Protein AF-A0A2M6WUL5-F1 (afdb_monomer_lite)

Organism: NCBI:txid1974561

Structure (mmCIF, N/CA/C/O backbone):
data_AF-A0A2M6WUL5-F1
#
_entry.id   AF-A0A2M6WUL5-F1
#
loop_
_atom_site.group_PDB
_atom_site.id
_atom_site.type_symbol
_atom_site.label_atom_id
_atom_site.label_alt_id
_atom_site.label_comp_id
_atom_site.label_asym_id
_atom_site.label_entity_id
_atom_site.label_seq_id
_atom_site.pdbx_PDB_ins_code
_atom_site.Cartn_x
_atom_site.Cartn_y
_atom_site.Cartn_z
_atom_site.occupancy
_atom_site.B_iso_or_equiv
_atom_site.auth_seq_id
_atom_site.auth_comp_id
_atom_site.auth_asym_id
_atom_site.auth_atom_id
_atom_site.pdbx_PDB_model_num
ATOM 1 N N . MET A 1 1 ? 3.252 1.351 12.115 1.00 52.22 1 MET A N 1
ATOM 2 C CA . MET A 1 1 ? 2.562 1.644 10.840 1.00 52.22 1 MET A CA 1
ATOM 3 C C . MET A 1 1 ? 3.207 0.866 9.696 1.00 52.22 1 MET A C 1
ATOM 5 O O . MET A 1 1 ? 2.492 0.464 8.793 1.00 52.22 1 MET A O 1
ATOM 9 N N . ASP A 1 2 ? 4.505 0.565 9.794 1.00 62.81 2 ASP A N 1
ATOM 10 C CA . ASP A 1 2 ? 5.298 -0.183 8.808 1.00 62.81 2 ASP A CA 1
ATOM 11 C C . ASP A 1 2 ? 4.818 -1.613 8.505 1.00 62.81 2 ASP A C 1
ATOM 13 O O . ASP A 1 2 ? 4.745 -1.973 7.335 1.00 62.81 2 ASP A O 1
ATOM 17 N N . ASP A 1 3 ? 4.417 -2.410 9.505 1.00 74.62 3 ASP A N 1
ATOM 18 C CA . ASP A 1 3 ? 3.961 -3.795 9.267 1.00 74.62 3 ASP A CA 1
ATOM 19 C C . ASP A 1 3 ? 2.762 -3.886 8.312 1.00 74.62 3 ASP A C 1
ATOM 21 O O . ASP A 1 3 ? 2.686 -4.787 7.483 1.00 74.62 3 ASP A O 1
ATOM 25 N N . LEU A 1 4 ? 1.821 -2.943 8.407 1.00 80.75 4 LEU A N 1
ATOM 26 C CA . LEU A 1 4 ? 0.603 -2.948 7.596 1.00 80.75 4 LEU A CA 1
ATOM 27 C C . LEU A 1 4 ? 0.899 -2.572 6.142 1.00 80.75 4 LEU A C 1
ATOM 29 O O . LEU A 1 4 ? 0.416 -3.231 5.226 1.00 80.75 4 LEU A O 1
ATOM 33 N N . LEU A 1 5 ? 1.733 -1.548 5.941 1.00 81.25 5 LEU A N 1
ATOM 34 C CA . LEU A 1 5 ? 2.198 -1.135 4.618 1.00 81.25 5 LEU A CA 1
ATOM 35 C C . LEU A 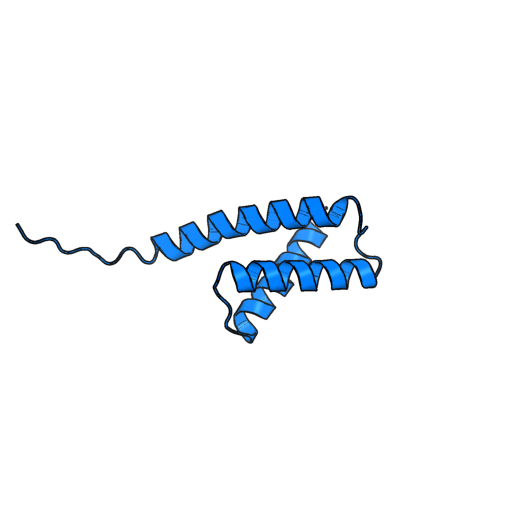1 5 ? 2.982 -2.268 3.941 1.00 81.25 5 LEU A C 1
ATOM 37 O O . LEU A 1 5 ? 2.793 -2.536 2.756 1.00 81.25 5 LEU A O 1
ATOM 41 N N . GLN A 1 6 ? 3.816 -2.975 4.705 1.00 82.88 6 GLN A N 1
ATOM 42 C CA . GLN A 1 6 ? 4.573 -4.120 4.213 1.00 82.88 6 GLN A CA 1
ATOM 43 C C . GLN A 1 6 ? 3.663 -5.299 3.834 1.00 82.88 6 GLN A C 1
ATOM 45 O O . GLN A 1 6 ? 3.894 -5.933 2.804 1.00 82.88 6 GLN A O 1
ATOM 50 N N . ASP A 1 7 ? 2.614 -5.571 4.615 1.00 85.62 7 ASP A N 1
ATOM 51 C CA . ASP A 1 7 ? 1.623 -6.618 4.321 1.00 85.62 7 ASP A CA 1
ATOM 52 C C . ASP A 1 7 ? 0.840 -6.301 3.031 1.00 85.62 7 ASP A C 1
ATOM 54 O O . ASP A 1 7 ? 0.695 -7.160 2.159 1.00 85.62 7 ASP A O 1
ATOM 58 N N . ILE A 1 8 ? 0.421 -5.039 2.862 1.00 85.25 8 ILE A N 1
ATOM 59 C CA . ILE A 1 8 ? -0.232 -4.536 1.643 1.00 85.25 8 ILE A CA 1
ATOM 60 C C . ILE A 1 8 ? 0.703 -4.681 0.441 1.00 85.25 8 ILE A C 1
ATOM 62 O O . ILE A 1 8 ? 0.323 -5.264 -0.573 1.00 85.25 8 ILE A O 1
ATOM 66 N N . TYR A 1 9 ? 1.947 -4.218 0.564 1.00 84.06 9 TYR A N 1
ATOM 67 C CA . TYR A 1 9 ? 2.943 -4.302 -0.500 1.00 84.06 9 TYR A CA 1
ATOM 68 C C . TYR A 1 9 ? 3.227 -5.753 -0.918 1.00 84.06 9 TYR A C 1
ATOM 70 O O . TYR A 1 9 ? 3.300 -6.059 -2.110 1.00 84.06 9 TYR A O 1
ATOM 78 N N . LEU A 1 10 ? 3.340 -6.675 0.044 1.00 86.81 10 LEU A N 1
ATOM 79 C CA . LEU A 1 10 ? 3.510 -8.102 -0.235 1.00 86.81 10 LEU A CA 1
ATOM 80 C C . LEU A 1 10 ? 2.313 -8.685 -0.990 1.00 86.81 10 LEU A C 1
ATOM 82 O O . LEU A 1 10 ? 2.509 -9.466 -1.924 1.00 86.81 10 LEU A O 1
ATOM 86 N N . LEU A 1 11 ? 1.087 -8.304 -0.620 1.00 89.00 11 LEU A N 1
ATOM 87 C CA . LEU A 1 11 ? -0.123 -8.772 -1.292 1.00 89.00 11 LEU A CA 1
ATOM 88 C C . LEU A 1 11 ? -0.213 -8.244 -2.729 1.00 89.00 11 LEU A C 1
ATOM 90 O O . LEU A 1 11 ? -0.488 -9.016 -3.647 1.00 89.00 11 LEU A O 1
ATOM 94 N N . VAL A 1 12 ? 0.086 -6.959 -2.929 1.00 87.62 12 VAL A N 1
ATOM 95 C CA . VAL A 1 12 ? 0.141 -6.315 -4.248 1.00 87.62 12 VAL A CA 1
ATOM 96 C C . VAL A 1 12 ? 1.180 -7.000 -5.130 1.00 87.62 12 VAL A C 1
ATOM 98 O O . VAL A 1 12 ? 0.869 -7.420 -6.241 1.00 87.62 12 VAL A O 1
ATOM 101 N N . LYS A 1 13 ? 2.395 -7.216 -4.615 1.00 82.81 13 LYS A N 1
ATOM 102 C CA . LYS A 1 13 ? 3.471 -7.893 -5.352 1.00 82.81 13 LYS A CA 1
ATOM 103 C C . LYS A 1 13 ? 3.100 -9.330 -5.719 1.00 82.81 13 LYS A C 1
ATOM 105 O O . LYS A 1 13 ? 3.428 -9.803 -6.807 1.00 82.81 13 LYS A O 1
ATOM 110 N N . LYS A 1 14 ? 2.383 -10.023 -4.831 1.00 88.00 14 LYS A N 1
ATOM 111 C CA . LYS A 1 14 ? 1.858 -11.361 -5.103 1.00 88.00 14 LYS A CA 1
ATOM 112 C C . LYS A 1 14 ? 0.803 -11.331 -6.214 1.00 88.00 14 LYS A C 1
ATOM 114 O O . LYS A 1 14 ? 0.923 -12.109 -7.155 1.00 88.00 14 LYS A O 1
ATOM 119 N N . LYS A 1 15 ? -0.158 -10.399 -6.162 1.00 85.44 15 LYS A N 1
ATOM 120 C CA . LYS A 1 15 ? -1.163 -10.194 -7.221 1.00 85.44 15 LYS A CA 1
ATOM 121 C C . LYS A 1 15 ? -0.515 -9.887 -8.570 1.00 85.44 15 LYS A C 1
ATOM 123 O O . LYS A 1 15 ? -0.883 -10.517 -9.553 1.00 85.44 15 LYS A O 1
ATOM 128 N N . MET A 1 16 ? 0.477 -8.996 -8.611 1.00 84.44 16 MET A N 1
ATOM 129 C CA . MET A 1 16 ? 1.237 -8.704 -9.831 1.00 84.44 16 MET A CA 1
ATOM 130 C C . MET A 1 16 ? 1.891 -9.957 -10.413 1.00 84.44 16 MET A C 1
ATOM 132 O O . MET A 1 16 ? 1.813 -10.193 -11.614 1.00 84.44 16 MET A O 1
ATOM 136 N N . HIS A 1 17 ? 2.511 -10.778 -9.562 1.00 82.19 17 HIS A N 1
ATOM 137 C CA . HIS A 1 17 ? 3.175 -11.997 -10.004 1.00 82.19 17 HIS A CA 1
ATOM 138 C C . HIS A 1 17 ? 2.185 -13.069 -10.488 1.00 82.19 17 HIS A C 1
ATOM 140 O O . HIS A 1 17 ? 2.450 -13.736 -11.484 1.00 82.19 17 HIS A O 1
ATOM 146 N N . GLU A 1 18 ? 1.041 -13.220 -9.812 1.00 85.50 18 GLU A N 1
ATOM 147 C CA . GLU A 1 18 ? -0.003 -14.190 -10.174 1.00 85.50 18 GLU A CA 1
ATOM 148 C C . GLU A 1 18 ? -0.792 -13.777 -11.427 1.00 85.50 18 GLU A C 1
ATOM 150 O O . GLU A 1 18 ? -1.140 -14.634 -12.238 1.00 85.50 18 GLU A O 1
ATOM 155 N N . GLN A 1 19 ? -1.073 -12.481 -11.594 1.00 79.81 19 GLN A N 1
ATOM 156 C CA . GLN A 1 19 ? -1.888 -11.946 -12.693 1.00 79.81 19 GLN A CA 1
ATOM 157 C C . GLN A 1 19 ? -1.054 -11.430 -13.875 1.00 79.81 19 GLN A C 1
ATOM 159 O O . GLN A 1 19 ? -1.602 -11.165 -14.941 1.00 79.81 19 GLN A O 1
ATOM 164 N N . GLY A 1 20 ? 0.266 -11.314 -13.712 1.00 78.00 20 GLY A N 1
ATOM 165 C CA . GLY A 1 20 ? 1.184 -10.878 -14.764 1.00 78.00 20 GLY A CA 1
ATOM 166 C C . GLY A 1 20 ? 1.090 -9.390 -15.115 1.00 78.00 20 GLY A C 1
ATOM 167 O O . GLY A 1 20 ? 1.439 -9.020 -16.230 1.00 78.00 20 GLY A O 1
ATOM 168 N N . GLY A 1 21 ? 0.617 -8.545 -14.195 1.00 77.94 21 GLY A N 1
ATOM 169 C CA . GLY A 1 21 ? 0.518 -7.097 -14.393 1.00 77.94 21 GLY A CA 1
ATOM 170 C C . GLY A 1 21 ? 1.738 -6.376 -13.829 1.00 77.94 21 GLY A C 1
ATOM 171 O O . GLY A 1 21 ? 1.759 -6.092 -12.635 1.00 77.94 21 GLY A O 1
ATOM 172 N N . TYR A 1 22 ? 2.734 -6.090 -14.674 1.00 77.00 22 TYR A N 1
ATOM 173 C CA . TYR A 1 22 ? 3.956 -5.346 -14.317 1.00 77.00 22 TYR A CA 1
ATOM 174 C C . TYR A 1 22 ? 3.939 -3.893 -14.809 1.00 77.00 22 TYR A C 1
ATOM 176 O O . TYR A 1 22 ? 4.979 -3.250 -14.904 1.00 77.00 22 TYR A O 1
ATOM 184 N N . ASP A 1 23 ? 2.752 -3.373 -15.099 1.00 82.31 23 ASP A N 1
ATOM 185 C CA . ASP A 1 23 ? 2.537 -1.998 -15.525 1.00 82.31 23 ASP A CA 1
A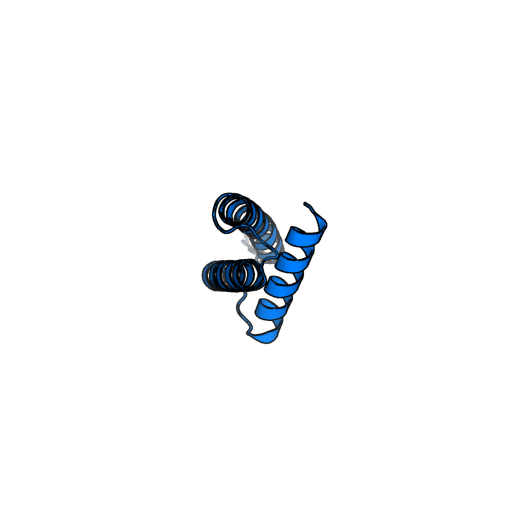TOM 186 C C . ASP A 1 23 ? 2.080 -1.128 -14.357 1.00 82.31 23 ASP A C 1
ATOM 188 O O . ASP A 1 23 ? 1.417 -1.593 -13.424 1.00 82.31 23 ASP A O 1
ATOM 192 N N . ARG A 1 24 ? 2.371 0.173 -14.446 1.00 81.62 24 ARG A N 1
ATOM 193 C CA . ARG A 1 24 ? 1.986 1.161 -13.427 1.00 81.62 24 ARG A CA 1
ATOM 194 C C . ARG A 1 24 ? 0.485 1.168 -13.161 1.00 81.62 24 ARG A C 1
ATOM 196 O O . ARG A 1 24 ? 0.066 1.290 -12.016 1.00 81.62 24 ARG A O 1
ATOM 203 N N . GLU A 1 25 ? -0.313 1.052 -14.217 1.00 84.94 25 GLU A N 1
ATOM 204 C CA . GLU A 1 25 ? -1.773 1.037 -14.118 1.00 84.94 25 GLU A CA 1
ATOM 205 C C . GLU A 1 25 ? -2.261 -0.196 -13.351 1.00 84.94 25 GLU A C 1
ATOM 207 O O . GLU A 1 25 ? -3.048 -0.056 -12.418 1.00 84.94 25 GLU A O 1
ATOM 212 N N . ALA A 1 26 ? -1.715 -1.376 -13.662 1.00 87.69 26 ALA A N 1
ATOM 213 C CA . ALA A 1 26 ? -2.042 -2.616 -12.962 1.00 87.69 26 ALA A CA 1
ATOM 214 C C . ALA A 1 26 ? -1.590 -2.575 -11.494 1.00 87.69 26 ALA A C 1
ATOM 216 O O . ALA A 1 26 ? -2.346 -2.946 -10.603 1.00 87.69 26 ALA A O 1
ATOM 217 N N . TYR A 1 27 ? -0.383 -2.071 -11.217 1.00 85.75 27 TYR A N 1
ATOM 218 C CA . TYR A 1 27 ? 0.103 -1.897 -9.848 1.00 85.75 27 TYR A CA 1
ATOM 219 C C . TYR A 1 27 ? -0.820 -0.996 -9.023 1.00 85.75 27 TYR A C 1
ATOM 221 O O . TYR A 1 27 ? -1.201 -1.367 -7.915 1.00 85.75 27 TYR A O 1
ATOM 229 N N . LEU A 1 28 ? -1.195 0.169 -9.560 1.00 86.19 28 LEU A N 1
ATOM 230 C CA . LEU A 1 28 ? -2.087 1.100 -8.871 1.00 86.19 28 LEU A CA 1
ATOM 231 C C . LEU A 1 28 ? -3.470 0.485 -8.635 1.00 86.19 28 LEU A C 1
ATOM 233 O O . LEU A 1 28 ? -4.018 0.661 -7.551 1.00 86.19 28 LEU A O 1
ATOM 237 N N . GLU A 1 29 ? -3.997 -0.276 -9.596 1.00 89.12 29 GLU A N 1
ATOM 238 C CA . GLU A 1 29 ? -5.256 -1.012 -9.438 1.00 89.12 29 GLU A CA 1
ATOM 239 C C . GLU A 1 29 ? -5.162 -2.054 -8.314 1.00 89.12 29 GLU A C 1
ATOM 241 O O . GLU A 1 29 ? -6.001 -2.074 -7.414 1.00 89.12 29 GLU A O 1
ATOM 246 N N . PHE A 1 30 ? -4.091 -2.854 -8.282 1.00 89.94 30 PHE A N 1
ATOM 247 C CA . PHE A 1 30 ? -3.876 -3.830 -7.213 1.00 89.94 30 PHE A CA 1
ATOM 248 C C . PHE A 1 30 ? -3.696 -3.173 -5.842 1.00 89.94 30 PHE A C 1
ATOM 250 O O . PHE A 1 30 ? -4.126 -3.744 -4.836 1.00 89.94 30 PHE A O 1
ATOM 257 N N . VAL A 1 31 ? -3.051 -2.004 -5.781 1.00 89.31 31 VAL A N 1
ATOM 258 C CA . VAL A 1 31 ? -2.905 -1.210 -4.553 1.00 89.31 31 VAL A CA 1
ATOM 259 C C . VAL A 1 31 ? -4.269 -0.748 -4.055 1.00 89.31 31 VAL A C 1
ATOM 261 O O . VAL A 1 31 ? -4.578 -0.996 -2.892 1.00 89.31 31 VAL A O 1
ATOM 264 N N . ASP A 1 32 ? -5.087 -0.138 -4.914 1.00 88.19 32 ASP A N 1
ATOM 265 C CA . ASP A 1 32 ? -6.427 0.345 -4.560 1.00 88.19 32 ASP A CA 1
ATOM 266 C C . ASP A 1 32 ? -7.325 -0.816 -4.090 1.00 88.19 32 ASP A C 1
ATOM 268 O O . ASP A 1 32 ? -7.880 -0.759 -2.993 1.00 88.19 32 ASP A O 1
ATOM 272 N N . GLU A 1 33 ? -7.358 -1.932 -4.831 1.00 89.56 33 GLU A N 1
ATOM 273 C CA . GLU A 1 33 ? -8.092 -3.142 -4.428 1.00 89.56 33 GLU A CA 1
ATOM 274 C C . GLU A 1 33 ? -7.633 -3.681 -3.066 1.00 89.56 33 GLU A C 1
ATOM 276 O O . GLU A 1 33 ? -8.429 -4.160 -2.254 1.00 89.56 33 GLU A O 1
ATOM 281 N N . THR A 1 34 ? -6.320 -3.675 -2.822 1.00 89.81 34 THR A N 1
ATOM 282 C CA . THR A 1 34 ? -5.770 -4.191 -1.569 1.00 89.81 34 THR A CA 1
ATOM 283 C C . THR A 1 34 ? -6.123 -3.258 -0.419 1.00 89.81 34 THR A C 1
ATOM 285 O O . THR A 1 34 ? -6.564 -3.724 0.628 1.00 89.81 34 THR A O 1
ATOM 288 N N . LEU A 1 35 ? -5.978 -1.948 -0.603 1.00 87.88 35 LEU A N 1
ATOM 289 C CA . LEU A 1 35 ? -6.339 -0.956 0.402 1.00 87.88 35 LEU A CA 1
ATOM 290 C C . LEU A 1 35 ? -7.823 -1.050 0.773 1.00 87.88 35 LEU A C 1
ATOM 292 O O . LEU A 1 35 ? -8.135 -1.115 1.964 1.00 87.88 35 LEU A O 1
ATOM 296 N N . GLU A 1 36 ? -8.713 -1.157 -0.215 1.00 88.06 36 GLU A N 1
ATOM 297 C CA . GLU A 1 36 ? -10.150 -1.345 0.005 1.00 88.06 36 GLU A CA 1
ATOM 298 C C . GLU A 1 36 ? -10.432 -2.619 0.816 1.00 88.06 36 GLU A C 1
ATOM 300 O O . GLU A 1 36 ? -11.134 -2.570 1.826 1.00 88.06 36 GLU A O 1
ATOM 305 N N . TYR A 1 37 ? -9.778 -3.737 0.487 1.00 87.75 37 TYR A N 1
ATOM 306 C CA . TYR A 1 37 ? -9.905 -4.977 1.256 1.00 87.75 37 TYR A CA 1
ATOM 307 C C . TYR A 1 37 ? -9.495 -4.816 2.733 1.00 87.75 37 TYR A C 1
ATOM 309 O O . TYR A 1 37 ? -10.147 -5.355 3.633 1.00 87.75 37 TYR A O 1
ATOM 317 N N . PHE A 1 38 ? -8.415 -4.085 3.025 1.00 85.81 38 PHE A N 1
ATOM 318 C CA . PHE A 1 38 ? -7.988 -3.843 4.409 1.00 85.81 38 PHE A CA 1
ATOM 319 C C . PHE A 1 38 ? -8.923 -2.879 5.154 1.00 85.81 38 PHE A C 1
ATOM 321 O O . PHE A 1 38 ? -9.153 -3.075 6.355 1.00 85.81 38 PHE A O 1
ATOM 328 N N . VAL A 1 39 ? -9.491 -1.892 4.457 1.00 86.94 39 VAL A N 1
ATOM 329 C CA . VAL A 1 39 ? -10.542 -1.004 4.978 1.00 86.94 39 VAL A CA 1
ATOM 330 C C . VAL A 1 39 ? -11.792 -1.813 5.334 1.00 86.94 39 VAL A C 1
ATOM 332 O O . VAL A 1 39 ? -12.266 -1.738 6.467 1.00 86.94 39 VAL A O 1
ATOM 335 N N . GLU A 1 40 ? -12.285 -2.664 4.431 1.00 87.50 40 GLU A N 1
ATOM 336 C CA . GLU A 1 40 ? -13.458 -3.521 4.671 1.00 87.50 40 GLU A CA 1
ATOM 337 C C . GLU A 1 40 ? -13.252 -4.490 5.843 1.00 87.50 40 GLU A C 1
ATOM 339 O O . GLU A 1 40 ? -14.184 -4.827 6.577 1.00 87.50 40 GLU A O 1
ATOM 344 N N . LYS A 1 41 ? -12.011 -4.938 6.058 1.00 86.19 41 LYS A N 1
ATOM 345 C CA . LYS A 1 41 ? -11.634 -5.772 7.207 1.00 86.19 41 LYS A CA 1
ATOM 346 C C . LYS A 1 41 ? -11.539 -5.000 8.525 1.00 86.19 41 LYS A C 1
ATOM 348 O O . LYS A 1 41 ? -11.311 -5.635 9.556 1.00 86.19 41 LYS A O 1
ATOM 353 N N . GLY A 1 42 ? -11.679 -3.674 8.509 1.00 83.81 42 GLY A N 1
ATOM 354 C CA . GLY A 1 42 ? -11.491 -2.807 9.673 1.00 83.81 42 GLY A CA 1
ATOM 355 C C . GLY A 1 42 ? -10.041 -2.764 10.160 1.00 83.81 42 GLY A C 1
ATOM 356 O O . GLY A 1 42 ? -9.794 -2.507 11.336 1.00 83.81 42 GLY A O 1
ATOM 357 N N . LYS A 1 43 ? -9.083 -3.091 9.282 1.00 81.88 43 LYS A N 1
ATOM 358 C CA . LYS A 1 43 ? -7.641 -3.007 9.561 1.00 81.88 43 LYS A CA 1
ATOM 359 C C . LYS A 1 43 ? -7.035 -1.675 9.119 1.00 81.88 43 LYS A C 1
ATOM 361 O O . LYS A 1 43 ? -5.947 -1.342 9.583 1.00 81.88 43 LYS A O 1
ATOM 366 N N . LEU A 1 44 ? -7.718 -0.953 8.233 1.00 78.44 44 LEU A N 1
ATOM 367 C CA . LEU A 1 44 ? -7.373 0.394 7.792 1.00 78.44 44 LEU A CA 1
ATOM 368 C C . LEU A 1 44 ? -8.522 1.357 8.084 1.00 78.44 44 LEU A C 1
ATOM 370 O O . LEU A 1 44 ? -9.688 0.987 7.953 1.00 78.44 44 LEU A O 1
ATOM 374 N N . ASP A 1 45 ? -8.171 2.603 8.384 1.00 79.31 45 ASP A N 1
ATOM 375 C CA . ASP A 1 45 ? -9.118 3.714 8.364 1.00 79.31 45 ASP A CA 1
ATOM 376 C C . ASP A 1 45 ? -9.195 4.288 6.939 1.00 79.31 45 ASP A C 1
ATOM 378 O O . ASP A 1 45 ? -8.143 4.642 6.399 1.00 79.31 45 ASP A O 1
ATOM 382 N N . PRO A 1 46 ? -10.400 4.397 6.344 1.00 74.00 46 PRO A N 1
ATOM 383 C CA . PRO A 1 46 ? -10.589 4.823 4.955 1.00 74.00 46 PRO A CA 1
ATOM 384 C C . PRO A 1 46 ? -10.202 6.282 4.681 1.00 74.00 46 PRO A C 1
ATOM 386 O O . PRO A 1 46 ? -9.950 6.627 3.528 1.00 74.00 46 PRO A O 1
ATOM 389 N N . ASP A 1 47 ? -10.163 7.126 5.711 1.00 67.31 47 ASP A N 1
ATOM 390 C CA . ASP A 1 47 ? -10.027 8.580 5.561 1.00 67.31 47 ASP A CA 1
ATOM 391 C C . ASP A 1 47 ? -8.558 9.041 5.565 1.00 67.31 47 ASP A C 1
ATOM 393 O O . ASP A 1 47 ? -8.138 9.782 4.688 1.00 67.31 47 ASP A O 1
ATOM 397 N N . ASP A 1 48 ? -7.747 8.569 6.519 1.00 65.12 48 ASP A N 1
ATOM 398 C CA . ASP A 1 48 ? -6.409 9.142 6.770 1.00 65.12 48 ASP A CA 1
ATOM 399 C C . ASP A 1 48 ? -5.270 8.191 6.351 1.00 65.12 48 ASP A C 1
ATOM 401 O O . ASP A 1 48 ? -4.240 8.596 5.811 1.00 65.12 48 ASP A O 1
ATOM 405 N N . ASN A 1 49 ? -5.464 6.881 6.540 1.00 73.88 49 ASN A N 1
ATOM 406 C CA . ASN A 1 49 ? -4.422 5.886 6.277 1.00 73.88 49 ASN A CA 1
ATOM 407 C C . ASN A 1 49 ? -4.331 5.504 4.795 1.00 73.88 49 ASN A C 1
ATOM 409 O O . ASN A 1 49 ? -3.236 5.275 4.287 1.00 73.88 49 ASN A O 1
ATOM 413 N N . THR A 1 50 ? -5.455 5.448 4.086 1.00 79.75 50 THR A N 1
ATOM 414 C CA . THR A 1 50 ? -5.535 5.006 2.684 1.00 79.75 50 THR A CA 1
ATOM 415 C C . THR A 1 50 ? -4.829 5.963 1.730 1.00 79.75 50 THR A C 1
ATOM 417 O O . THR A 1 50 ? -4.035 5.518 0.903 1.00 79.75 50 THR A O 1
ATOM 420 N N . GLU A 1 51 ? -5.055 7.276 1.861 1.00 82.06 51 GLU A N 1
ATOM 421 C CA . GLU A 1 51 ? -4.396 8.285 1.016 1.00 82.06 51 GLU A CA 1
ATOM 422 C C . GLU A 1 51 ? -2.881 8.330 1.251 1.00 82.06 51 GLU A C 1
ATOM 424 O O . GLU A 1 51 ? -2.095 8.381 0.297 1.00 82.06 51 GLU A O 1
ATOM 429 N N . PHE A 1 52 ? -2.458 8.236 2.516 1.00 83.75 52 PHE A N 1
ATOM 430 C CA . PHE A 1 52 ? -1.045 8.174 2.878 1.00 83.75 52 PHE A CA 1
ATOM 431 C C . PHE A 1 52 ? -0.368 6.924 2.299 1.00 83.75 52 PHE A C 1
ATOM 433 O O . PHE A 1 52 ? 0.684 7.017 1.663 1.00 83.75 52 PHE A O 1
ATOM 440 N N . MET A 1 53 ? -0.989 5.752 2.461 1.00 83.56 53 MET A N 1
ATOM 441 C CA . MET A 1 53 ? -0.444 4.490 1.958 1.00 83.56 53 MET A CA 1
ATOM 442 C C . MET A 1 53 ? -0.415 4.439 0.435 1.00 83.56 53 MET A C 1
ATOM 444 O O . MET A 1 53 ? 0.570 3.972 -0.130 1.00 83.56 53 MET A O 1
ATOM 448 N N . ARG A 1 54 ? -1.447 4.956 -0.239 1.00 84.31 54 ARG A N 1
ATOM 449 C CA . ARG A 1 54 ? -1.483 5.056 -1.702 1.00 84.31 54 ARG A CA 1
ATOM 450 C C . ARG A 1 54 ? -0.341 5.919 -2.226 1.00 84.31 54 ARG A C 1
ATOM 452 O O . ARG A 1 54 ? 0.317 5.527 -3.183 1.00 84.31 54 ARG A O 1
ATOM 459 N N . THR A 1 55 ? -0.078 7.050 -1.573 1.00 86.06 55 THR A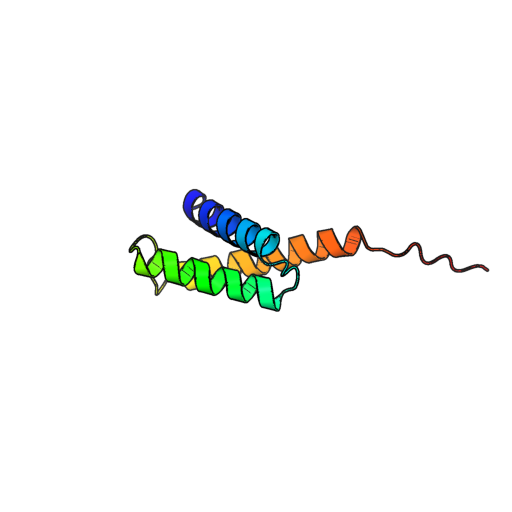 N 1
ATOM 460 C CA . THR A 1 55 ? 1.031 7.944 -1.933 1.00 86.06 55 THR A CA 1
ATOM 461 C C . THR A 1 55 ? 2.378 7.243 -1.758 1.00 86.06 55 THR A C 1
ATOM 463 O O . THR A 1 55 ? 3.152 7.173 -2.707 1.00 86.06 55 THR A O 1
ATOM 466 N N . GLN A 1 56 ? 2.619 6.617 -0.601 1.00 86.19 56 GLN A N 1
ATOM 467 C CA . GLN A 1 56 ? 3.853 5.863 -0.347 1.00 86.19 56 GLN A CA 1
ATOM 468 C C . GLN A 1 56 ? 4.055 4.701 -1.328 1.00 86.19 56 GLN A C 1
ATOM 470 O O . GLN A 1 56 ? 5.156 4.494 -1.836 1.00 86.19 56 GLN A O 1
ATOM 475 N N . LEU A 1 57 ? 2.998 3.940 -1.621 1.00 83.94 57 LEU A N 1
ATOM 476 C CA . LEU A 1 57 ? 3.054 2.820 -2.560 1.00 83.94 57 LEU A CA 1
ATOM 477 C C . LEU A 1 57 ? 3.286 3.301 -3.994 1.00 83.94 57 LEU A C 1
ATOM 479 O O . LEU A 1 57 ? 4.005 2.631 -4.735 1.00 83.94 57 LEU A O 1
ATOM 483 N N . ALA A 1 58 ? 2.720 4.445 -4.384 1.00 83.25 58 ALA A N 1
ATOM 484 C CA . ALA A 1 58 ? 2.972 5.063 -5.680 1.00 83.25 58 ALA A CA 1
ATOM 485 C C . ALA A 1 58 ? 4.422 5.558 -5.808 1.00 83.25 58 ALA A C 1
ATOM 487 O O . ALA A 1 58 ? 5.042 5.324 -6.840 1.00 83.25 58 ALA A O 1
ATOM 488 N N . GLU A 1 59 ? 4.998 6.154 -4.761 1.00 84.69 59 GLU A N 1
ATOM 489 C CA . GLU A 1 59 ? 6.421 6.524 -4.746 1.00 84.69 59 GLU A CA 1
ATOM 490 C C . GLU A 1 59 ? 7.328 5.281 -4.811 1.00 84.69 59 GLU A C 1
ATOM 492 O O . GLU A 1 59 ? 8.300 5.250 -5.567 1.00 84.69 59 GLU A O 1
ATOM 497 N N . MET A 1 60 ? 6.982 4.202 -4.094 1.00 80.56 60 MET A N 1
ATOM 498 C CA . MET A 1 60 ? 7.697 2.921 -4.194 1.00 80.56 60 MET A CA 1
ATOM 499 C C . MET A 1 60 ? 7.623 2.312 -5.598 1.00 80.56 60 MET A C 1
ATOM 501 O O . MET A 1 60 ? 8.563 1.627 -6.004 1.00 80.56 60 MET A O 1
ATOM 505 N N . TRP A 1 61 ? 6.534 2.545 -6.340 1.00 81.81 61 TRP A N 1
ATOM 506 C CA . TRP A 1 61 ? 6.441 2.133 -7.738 1.00 81.81 61 TRP A CA 1
ATOM 507 C C . TRP A 1 61 ? 7.445 2.865 -8.612 1.00 81.81 61 TRP A C 1
ATOM 509 O O . TRP A 1 61 ? 8.102 2.215 -9.413 1.00 81.81 61 TRP A O 1
ATOM 519 N N . GLU A 1 62 ? 7.584 4.184 -8.473 1.00 79.00 62 GLU A N 1
ATOM 520 C CA . GLU A 1 62 ? 8.528 4.949 -9.297 1.00 79.00 62 GLU A CA 1
ATOM 521 C C . GLU A 1 62 ? 9.961 4.453 -9.092 1.00 79.00 62 GLU A C 1
ATOM 523 O O . GLU A 1 62 ? 10.649 4.173 -10.067 1.00 79.00 62 GLU A O 1
ATOM 528 N N . VAL A 1 63 ? 10.358 4.194 -7.843 1.00 76.19 63 VAL A N 1
ATOM 529 C CA . VAL A 1 63 ? 11.673 3.614 -7.525 1.00 76.19 63 VAL A CA 1
ATOM 530 C C . VAL A 1 63 ? 11.826 2.194 -8.087 1.00 76.19 63 VAL A C 1
ATOM 532 O O . VAL A 1 63 ? 12.879 1.832 -8.609 1.00 76.19 63 VAL A O 1
ATOM 535 N N . MET A 1 64 ? 10.788 1.360 -7.991 1.00 69.69 64 MET A N 1
ATOM 536 C CA . MET A 1 64 ? 10.841 -0.025 -8.471 1.00 69.69 64 MET A CA 1
ATOM 537 C C . MET A 1 64 ? 10.821 -0.114 -10.000 1.00 69.69 64 MET A C 1
ATOM 539 O O . MET A 1 64 ? 11.531 -0.935 -10.567 1.00 69.69 64 MET A O 1
ATOM 543 N N . SER A 1 65 ? 10.028 0.729 -10.659 1.00 72.69 65 SER A N 1
ATOM 544 C CA . SER A 1 65 ? 9.949 0.848 -12.113 1.00 72.69 65 SER A CA 1
ATOM 545 C C . SER A 1 65 ? 11.229 1.435 -12.682 1.00 72.69 65 SER A 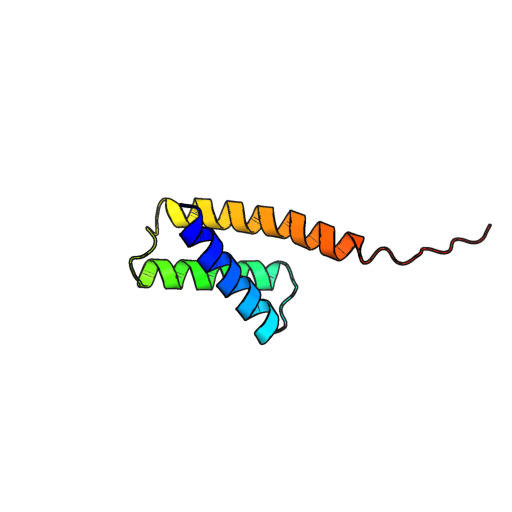C 1
ATOM 547 O O . SER A 1 65 ? 11.661 0.977 -13.729 1.00 72.69 65 SER A O 1
ATOM 549 N N . GLU A 1 66 ? 11.840 2.412 -12.011 1.00 70.94 66 GLU A N 1
ATOM 550 C CA . GLU A 1 66 ? 13.158 2.925 -12.382 1.00 70.94 66 GLU A CA 1
ATOM 551 C C . GLU A 1 66 ? 14.206 1.814 -12.260 1.00 70.94 66 GLU A C 1
ATOM 553 O O . GLU A 1 66 ? 14.942 1.576 -13.204 1.00 70.94 66 GLU A O 1
ATOM 558 N N . SER A 1 67 ? 14.195 1.036 -11.172 1.00 64.12 67 SER A N 1
ATOM 559 C CA . SER A 1 67 ? 15.117 -0.096 -11.007 1.00 64.12 67 SER A CA 1
ATOM 560 C C . SER A 1 67 ? 14.875 -1.253 -11.989 1.00 64.12 67 SER A C 1
ATOM 562 O O . SER A 1 67 ? 15.817 -1.973 -12.299 1.00 64.12 67 SER A O 1
ATOM 564 N N . LEU A 1 68 ? 13.637 -1.466 -12.447 1.00 63.41 68 LEU A N 1
ATOM 565 C CA . LEU A 1 68 ? 13.302 -2.442 -13.493 1.00 63.41 68 LEU A CA 1
ATOM 566 C C . LEU A 1 68 ? 13.689 -1.932 -14.886 1.00 63.41 68 LEU A C 1
ATOM 568 O O . LEU A 1 68 ? 14.147 -2.714 -15.709 1.00 63.41 68 LEU A O 1
ATOM 572 N N . ALA A 1 69 ? 13.523 -0.632 -15.132 1.00 61.03 69 ALA A N 1
ATOM 573 C CA . ALA A 1 69 ? 13.898 0.009 -16.386 1.00 61.03 69 ALA A CA 1
ATOM 574 C C . ALA A 1 69 ? 15.421 0.170 -16.530 1.00 61.03 69 ALA A C 1
A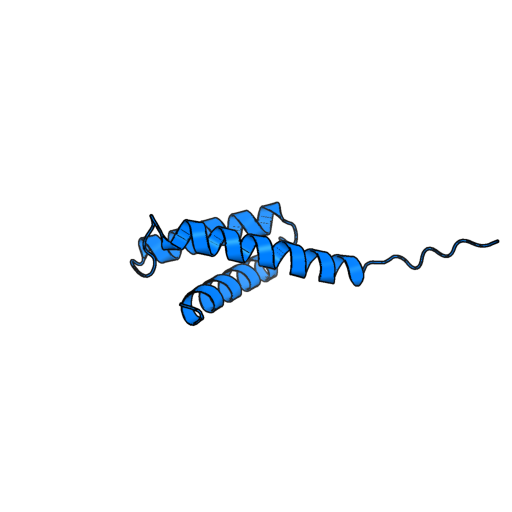TOM 576 O O . ALA A 1 69 ? 15.924 0.102 -17.644 1.00 61.03 69 ALA A O 1
ATOM 577 N N . ASP A 1 70 ? 16.157 0.348 -15.428 1.00 51.59 70 ASP A N 1
ATOM 578 C CA . ASP A 1 70 ? 17.626 0.442 -15.414 1.00 51.59 70 ASP A CA 1
ATOM 579 C C . ASP A 1 70 ? 18.292 -0.918 -15.721 1.00 51.59 70 ASP A C 1
ATOM 581 O O . ASP A 1 70 ? 19.326 -0.973 -16.383 1.00 51.59 70 ASP A O 1
ATOM 585 N N . ASP A 1 71 ? 17.646 -2.038 -15.363 1.00 48.19 71 ASP A N 1
ATOM 586 C CA . ASP A 1 71 ? 18.049 -3.388 -15.812 1.00 48.19 71 ASP A CA 1
ATOM 587 C C . ASP A 1 71 ? 17.706 -3.633 -17.307 1.00 48.19 71 ASP A C 1
ATOM 589 O O . ASP A 1 71 ? 18.205 -4.573 -17.929 1.00 48.19 71 ASP A O 1
ATOM 593 N N . GLU A 1 72 ? 16.900 -2.749 -17.911 1.00 42.75 72 GLU A N 1
ATOM 594 C CA . GLU A 1 72 ? 16.543 -2.705 -19.333 1.00 42.75 72 GLU A CA 1
ATOM 595 C C . GLU A 1 72 ? 17.162 -1.497 -20.063 1.00 42.75 72 GLU A C 1
ATOM 597 O O . GLU A 1 72 ? 16.560 -0.958 -20.993 1.00 42.75 72 GLU A O 1
ATOM 602 N N . GLU A 1 73 ? 18.397 -1.093 -19.746 1.00 45.72 73 GLU A N 1
ATOM 603 C CA . GLU A 1 73 ? 19.194 -0.423 -20.776 1.00 45.72 73 GLU A CA 1
ATOM 604 C C . GLU A 1 73 ? 19.484 -1.450 -21.892 1.00 45.72 73 GLU A C 1
ATOM 606 O O . GLU A 1 73 ? 20.314 -2.353 -21.705 1.00 45.72 73 GLU A O 1
ATOM 611 N N . PRO A 1 74 ? 18.868 -1.361 -23.096 1.00 44.03 74 PRO A N 1
ATOM 612 C CA . PRO A 1 74 ? 19.462 -2.019 -24.240 1.00 44.03 74 PRO A CA 1
ATOM 613 C C . PRO A 1 74 ? 20.864 -1.436 -24.348 1.00 44.03 74 PRO A C 1
ATOM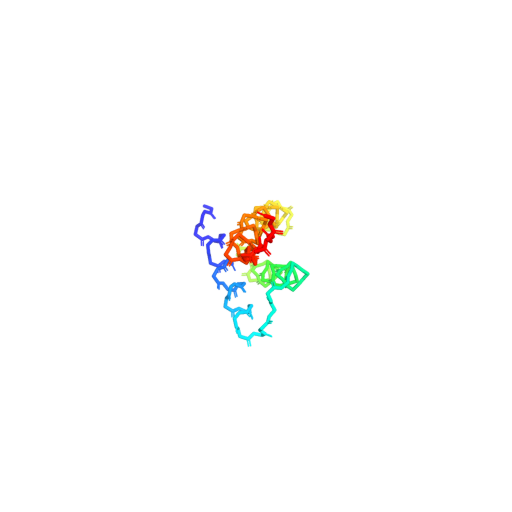 615 O O . PRO A 1 74 ? 21.021 -0.218 -24.414 1.00 44.03 74 PRO A O 1
ATOM 618 N N . GLN A 1 75 ? 21.885 -2.292 -24.373 1.00 45.00 75 GLN A N 1
ATOM 619 C CA . GLN A 1 75 ? 23.221 -1.890 -24.791 1.00 45.00 75 GLN A CA 1
ATOM 620 C C . GLN A 1 75 ? 23.083 -1.257 -26.182 1.00 45.00 75 GLN A C 1
ATOM 622 O O . GLN A 1 75 ? 23.089 -1.957 -27.198 1.00 45.00 75 GLN A O 1
ATOM 627 N N . TYR A 1 76 ? 22.882 0.061 -26.243 1.00 44.88 76 TYR A N 1
ATOM 628 C CA . TYR A 1 76 ? 22.807 0.819 -27.477 1.00 44.88 76 TYR A CA 1
ATOM 629 C C . TYR A 1 76 ? 24.235 0.872 -28.002 1.00 44.88 76 TYR A C 1
ATOM 631 O O . TYR A 1 76 ? 25.010 1.793 -27.756 1.00 44.88 76 TYR A O 1
ATOM 639 N N . ASN A 1 77 ? 24.593 -0.197 -28.704 1.00 51.94 77 ASN A N 1
ATOM 640 C CA . ASN A 1 77 ? 25.774 -0.296 -29.525 1.00 51.94 77 ASN A CA 1
ATOM 641 C C . ASN A 1 77 ? 25.625 0.721 -30.661 1.00 51.94 77 ASN A C 1
ATOM 643 O O . ASN A 1 77 ? 25.111 0.396 -31.732 1.00 51.94 77 ASN A O 1
ATOM 647 N N . PHE A 1 78 ? 26.050 1.959 -30.419 1.00 45.12 78 PHE A N 1
ATOM 648 C CA . PHE A 1 78 ? 26.301 2.926 -31.478 1.00 45.12 78 PHE A CA 1
ATOM 649 C C . PHE A 1 78 ? 27.718 2.695 -32.015 1.00 45.12 78 PHE A C 1
ATOM 651 O O . PHE A 1 78 ? 28.684 2.979 -31.305 1.00 45.12 78 PHE A O 1
ATOM 658 N N . PRO A 1 79 ? 27.880 2.178 -33.247 1.00 58.75 79 PRO A N 1
ATOM 659 C CA . PRO A 1 79 ? 29.176 2.176 -33.897 1.00 58.75 79 PRO A CA 1
ATOM 660 C C . PRO A 1 79 ? 29.472 3.585 -34.423 1.00 58.75 79 PRO A C 1
ATOM 662 O O . PRO A 1 79 ? 28.694 4.115 -35.219 1.00 58.75 79 PRO A O 1
ATOM 665 N N . VAL A 1 80 ? 30.611 4.154 -34.026 1.00 47.34 80 VAL A N 1
ATOM 666 C CA . VAL A 1 80 ? 31.377 5.111 -34.843 1.00 47.34 80 VAL A CA 1
ATOM 667 C C . VAL A 1 80 ? 32.862 4.801 -34.754 1.00 47.34 80 VAL A C 1
ATOM 669 O O . VAL A 1 80 ? 33.368 4.640 -33.622 1.00 47.34 80 VAL A O 1
#

Sequence (80 aa):
MDDLLQDIYLLVKKKMHEQGGYDREAYLEFVDETLEYFVEKGKLDPDDNTEFMRTQLAEMWEVMSESLADDEEPQYNFPV

pLDDT: mean 76.43, std 13.71, range [42.75, 89.94]

Secondary structure (DSSP, 8-state):
-HHHHHHHHHHHHHHHHHHT--SHHHHHHHHHHHHHHHHHTTSS-TTTHHHHHHHHHHHHHHHHHHHHHHTT--------

Radius of gyration: 15.75 Å; chains: 1; bounding box: 45×23×46 Å

Foldseek 3Di:
DVVVLVVLVVQLVVCCVVVVDLDLVSSLVSSLVSLVVCVVVVNDDPPPGSVVSSVVSSVVSVVVVVVVVVVVPPPPPDDD